Protein AF-A0A346PHK6-F1 (afdb_monomer_lite)

Organism: NCBI:txid2044521

Foldseek 3Di:
DDPPDPPPDDPVVVVLQVLLQVLCCVPPVDGSVVVVVVLVVVLVVLVVVLVVVVVVPDDNVVSVVVSCCVNVVVVVVSVVSSVVVVVVVVVCVVVVPD

Secondary structure (DSSP, 8-state):
----------HHHHHHHHHHHHHHHHHH---HHHHHHHHHHHHHHHHHHHHHHHHTT--HHHHHHHHHHHHHHHHHHHHHHHHHHHHHHHHHHHHTT-

Structure (mmCIF, N/CA/C/O backbone):
data_AF-A0A346PHK6-F1
#
_entry.id   AF-A0A346PHK6-F1
#
loop_
_atom_site.group_PDB
_atom_site.id
_atom_site.type_symbol
_atom_site.label_atom_id
_atom_site.label_alt_id
_atom_site.label_comp_id
_atom_site.label_asym_id
_atom_site.label_entity_id
_atom_site.label_seq_id
_atom_site.pdbx_PDB_ins_code
_atom_site.Cartn_x
_atom_site.Cartn_y
_atom_site.Cartn_z
_atom_site.occupancy
_atom_site.B_iso_or_equiv
_atom_site.auth_seq_id
_atom_site.auth_comp_id
_atom_site.auth_asym_id
_atom_site.auth_atom_id
_atom_site.pdbx_PDB_model_num
ATOM 1 N N . MET A 1 1 ? 10.479 32.419 14.074 1.00 49.19 1 MET A N 1
ATOM 2 C CA . MET A 1 1 ? 9.226 31.810 14.574 1.00 49.19 1 MET A CA 1
ATOM 3 C C . MET A 1 1 ? 8.624 30.998 13.441 1.00 49.19 1 MET A C 1
ATOM 5 O O . MET A 1 1 ? 8.259 31.584 12.435 1.00 49.19 1 MET A O 1
ATOM 9 N N . SER A 1 2 ? 8.655 29.667 13.536 1.00 60.22 2 SER A N 1
ATOM 10 C CA . SER A 1 2 ? 8.153 28.771 12.486 1.00 60.22 2 SER A CA 1
ATOM 11 C C . SER A 1 2 ? 6.646 28.592 12.678 1.00 60.22 2 SER A C 1
ATOM 13 O O . SER A 1 2 ? 6.216 28.058 13.699 1.00 60.22 2 SER A O 1
ATOM 15 N N . ASP A 1 3 ? 5.870 29.115 11.731 1.00 61.47 3 ASP A N 1
ATOM 16 C CA . ASP A 1 3 ? 4.416 28.986 11.643 1.00 61.47 3 ASP A CA 1
ATOM 17 C C . ASP A 1 3 ? 4.054 27.517 11.366 1.00 61.47 3 ASP A C 1
ATOM 19 O O . ASP A 1 3 ? 3.982 27.064 10.221 1.00 61.47 3 ASP A O 1
ATOM 23 N N . LYS A 1 4 ? 3.920 26.725 12.437 1.00 59.12 4 LYS A N 1
ATOM 24 C CA . LYS A 1 4 ? 3.410 25.355 12.364 1.00 59.12 4 LYS A CA 1
ATOM 25 C C . LYS A 1 4 ? 1.904 25.434 12.169 1.00 59.12 4 LYS A C 1
ATOM 27 O O . LYS A 1 4 ? 1.146 25.347 13.134 1.00 59.12 4 LYS A O 1
ATOM 32 N N . ARG A 1 5 ? 1.471 25.576 10.915 1.00 65.69 5 ARG A N 1
ATOM 33 C CA . ARG A 1 5 ? 0.072 25.317 10.566 1.00 65.69 5 ARG A CA 1
ATOM 34 C C . ARG A 1 5 ? -0.281 23.923 11.092 1.00 65.69 5 ARG A C 1
ATOM 36 O O . ARG A 1 5 ? 0.448 22.976 10.777 1.00 65.69 5 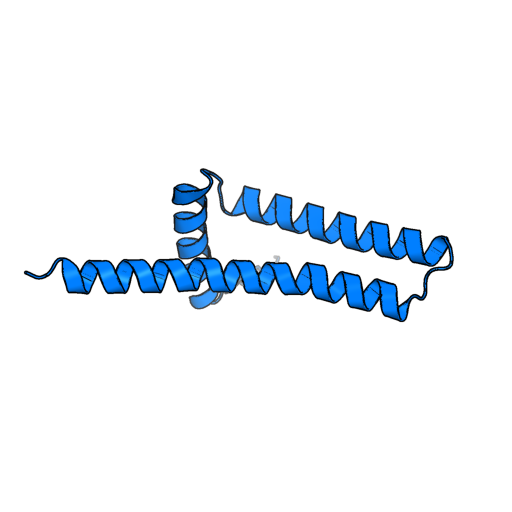ARG A O 1
ATOM 43 N N . PRO A 1 6 ? -1.331 23.780 11.916 1.00 66.44 6 PRO A N 1
ATOM 44 C CA . PRO A 1 6 ? -1.742 22.472 12.390 1.00 66.44 6 PRO A CA 1
ATOM 45 C C . PRO A 1 6 ? -2.034 21.604 11.169 1.00 66.44 6 PRO A C 1
ATOM 47 O O . PRO A 1 6 ? -2.715 22.038 10.239 1.00 66.44 6 PRO A O 1
ATOM 50 N N . LEU A 1 7 ? -1.465 20.400 11.144 1.00 70.75 7 LEU A N 1
ATOM 51 C CA . LEU A 1 7 ? -1.751 19.429 10.101 1.00 70.75 7 LEU A CA 1
ATOM 52 C C . LEU A 1 7 ? -3.2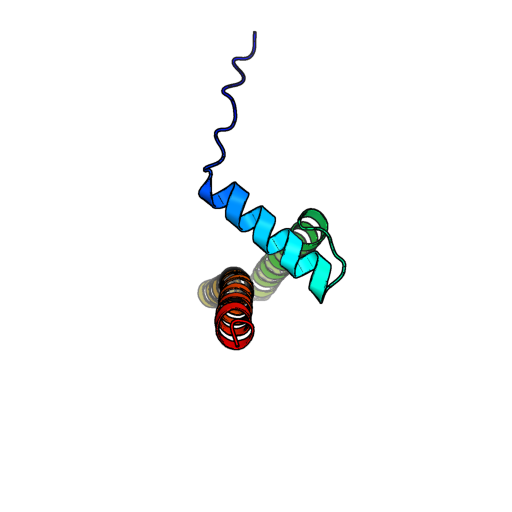25 19.035 10.258 1.00 70.75 7 LEU A C 1
ATOM 54 O O . LEU A 1 7 ? -3.575 18.262 11.148 1.00 70.75 7 LEU A O 1
ATOM 58 N N . ILE A 1 8 ? -4.101 19.631 9.450 1.00 78.56 8 ILE A N 1
ATOM 59 C CA . ILE A 1 8 ? -5.528 19.312 9.457 1.00 78.56 8 ILE A CA 1
ATOM 60 C C . ILE A 1 8 ? -5.677 17.961 8.764 1.00 78.56 8 ILE A C 1
ATOM 62 O O . ILE A 1 8 ? -5.744 17.875 7.539 1.00 78.56 8 ILE A O 1
ATOM 66 N N . ILE A 1 9 ? -5.683 16.893 9.556 1.00 79.06 9 ILE A N 1
ATOM 67 C CA . ILE A 1 9 ? -6.014 15.562 9.061 1.00 79.06 9 ILE A CA 1
ATOM 68 C C . ILE A 1 9 ? -7.536 15.521 8.876 1.00 79.06 9 ILE A C 1
ATOM 70 O O . ILE A 1 9 ? -8.267 15.816 9.826 1.00 79.06 9 ILE A O 1
ATOM 74 N N . PRO A 1 10 ? -8.048 15.171 7.683 1.00 84.56 10 PRO A N 1
ATOM 75 C CA . PRO A 1 10 ? -9.483 15.054 7.472 1.00 84.56 10 PRO A CA 1
ATOM 76 C C . PRO A 1 10 ? -10.090 14.050 8.456 1.00 84.56 10 PRO A C 1
ATOM 78 O O . PRO A 1 10 ? -9.554 12.957 8.632 1.00 84.56 10 PRO A O 1
ATOM 81 N N . HIS A 1 11 ? -11.246 14.374 9.040 1.00 81.69 11 HIS A N 1
ATOM 82 C CA . HIS A 1 11 ? -11.930 13.490 9.994 1.00 81.69 11 HIS A CA 1
ATOM 83 C C . HIS A 1 11 ? -12.141 12.075 9.429 1.00 81.69 11 HIS A C 1
ATOM 85 O O . HIS A 1 11 ? -11.991 11.086 10.140 1.00 81.69 11 HIS A O 1
ATOM 91 N N . ARG A 1 12 ? -12.412 11.966 8.122 1.00 76.62 12 ARG A N 1
ATOM 92 C CA . ARG A 1 12 ? -12.573 10.678 7.429 1.00 76.62 12 ARG A CA 1
ATOM 93 C C . ARG A 1 12 ? -11.325 9.794 7.498 1.00 76.62 12 ARG A C 1
ATOM 95 O O . ARG A 1 12 ? -11.453 8.584 7.612 1.00 76.62 12 ARG A O 1
ATOM 102 N N . VAL A 1 13 ? -10.130 10.387 7.453 1.00 80.19 13 VAL A N 1
ATOM 103 C CA . VAL A 1 13 ? -8.859 9.650 7.549 1.00 80.19 13 VAL A CA 1
ATOM 104 C C . VAL A 1 13 ? -8.643 9.154 8.974 1.00 80.19 13 VAL A C 1
ATOM 106 O O . VAL A 1 13 ? -8.241 8.013 9.173 1.00 80.19 13 VAL A O 1
ATOM 109 N N . VAL A 1 14 ? -8.957 9.986 9.969 1.00 84.50 14 VAL A N 1
ATOM 110 C CA . VAL A 1 14 ? -8.863 9.598 11.384 1.00 84.50 14 VAL A CA 1
ATOM 111 C C . VAL A 1 14 ? -9.811 8.442 11.691 1.00 84.50 14 VAL A C 1
ATOM 113 O O . VAL A 1 14 ? -9.420 7.474 12.339 1.00 84.50 14 VAL A O 1
ATOM 116 N N . GLU A 1 15 ? -11.044 8.519 11.197 1.00 82.62 15 GLU A N 1
ATOM 117 C CA . GLU A 1 15 ? -12.046 7.481 11.416 1.00 82.62 15 GLU A CA 1
ATOM 118 C C . GLU A 1 15 ? -11.687 6.172 10.708 1.00 82.62 15 GLU A C 1
ATOM 120 O O . GLU A 1 15 ? -11.746 5.111 11.327 1.00 82.62 15 GLU A O 1
ATOM 125 N N . HIS A 1 16 ? -11.219 6.245 9.460 1.00 81.56 16 HIS A N 1
ATOM 126 C CA . HIS A 1 16 ? -10.723 5.078 8.735 1.00 81.56 16 HIS A CA 1
ATOM 127 C C . HIS A 1 16 ? -9.543 4.412 9.459 1.00 81.56 16 HIS A C 1
ATOM 129 O O . HIS A 1 16 ? -9.571 3.206 9.694 1.00 81.56 16 HIS A O 1
ATOM 135 N N . ASN A 1 17 ? -8.550 5.195 9.893 1.00 85.19 17 ASN A N 1
ATOM 136 C CA . ASN A 1 17 ? -7.394 4.681 10.629 1.00 85.19 17 ASN A CA 1
ATOM 137 C C . ASN A 1 17 ? -7.801 3.981 11.929 1.00 85.19 17 ASN A C 1
ATOM 139 O O . ASN A 1 17 ? -7.251 2.935 12.256 1.00 85.19 17 ASN A O 1
ATOM 143 N N . ARG A 1 18 ? -8.786 4.527 12.650 1.00 85.88 18 ARG A N 1
ATOM 144 C CA . ARG A 1 18 ? -9.284 3.933 13.896 1.00 85.88 18 ARG A CA 1
ATOM 145 C C . ARG A 1 18 ? -9.979 2.591 13.660 1.00 85.88 18 ARG A C 1
ATOM 147 O O . ARG A 1 18 ? -9.781 1.654 14.430 1.00 85.88 18 ARG A O 1
ATOM 154 N N . ARG A 1 19 ? -10.775 2.487 12.591 1.00 82.12 19 ARG A N 1
ATOM 155 C CA . ARG A 1 19 ? -11.433 1.228 12.198 1.00 82.12 19 ARG A CA 1
ATOM 156 C C . ARG A 1 19 ? -10.416 0.180 11.774 1.00 82.12 19 ARG A C 1
ATOM 158 O O . ARG A 1 19 ? -10.475 -0.966 12.221 1.00 82.12 19 ARG A O 1
ATOM 165 N N . LEU A 1 20 ? -9.444 0.593 10.967 1.00 82.75 20 LEU A N 1
ATOM 166 C CA . LEU A 1 20 ? -8.369 -0.281 10.533 1.00 82.75 20 LEU A CA 1
ATOM 167 C C . LEU A 1 20 ? -7.532 -0.765 11.722 1.00 82.75 20 LEU A C 1
ATOM 169 O O . LEU A 1 20 ? -7.228 -1.948 11.808 1.00 82.75 20 LEU A O 1
ATOM 173 N N . GLU A 1 21 ? -7.227 0.106 12.684 1.00 87.38 21 GLU A N 1
ATOM 174 C CA . GLU A 1 21 ? -6.532 -0.272 13.917 1.00 87.38 21 GLU A CA 1
ATOM 175 C C . GLU A 1 21 ? -7.314 -1.314 14.730 1.00 87.38 21 GLU A C 1
ATOM 177 O O . GLU A 1 21 ? -6.731 -2.309 15.158 1.00 87.38 21 GLU A O 1
ATOM 182 N N . SER A 1 22 ? -8.633 -1.146 14.881 1.00 83.81 22 SER A N 1
ATOM 183 C CA . SER A 1 22 ? -9.499 -2.144 15.530 1.00 83.81 22 SER A CA 1
ATOM 184 C C . SER A 1 22 ? -9.450 -3.501 14.813 1.00 83.81 22 SER A C 1
ATOM 186 O O . SER A 1 22 ? -9.234 -4.539 15.445 1.00 83.81 22 SER A O 1
ATOM 188 N N . THR A 1 23 ? -9.568 -3.484 13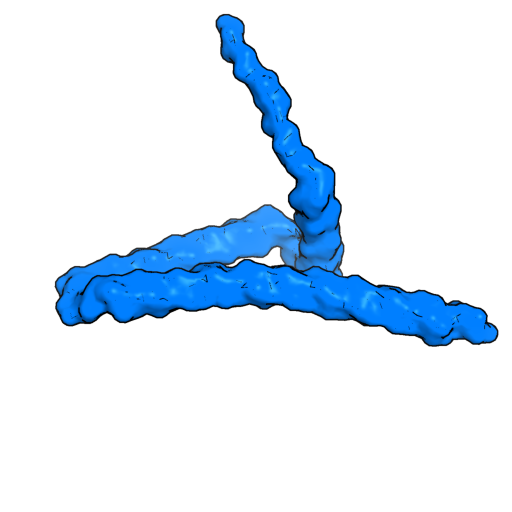.482 1.00 83.19 23 THR A N 1
ATOM 189 C CA . THR A 1 23 ? -9.551 -4.681 12.623 1.00 83.19 23 THR A CA 1
ATOM 190 C C . THR A 1 23 ? -8.214 -5.420 12.717 1.00 83.19 23 THR A C 1
ATOM 192 O O . THR A 1 23 ? -8.168 -6.632 12.942 1.00 83.19 23 THR A O 1
ATOM 195 N N . LEU A 1 24 ? -7.106 -4.684 12.581 1.00 84.12 24 LEU A N 1
ATOM 196 C CA . LEU A 1 24 ? -5.744 -5.214 12.640 1.00 84.12 24 LEU A CA 1
ATOM 197 C C . LEU A 1 24 ? -5.426 -5.795 14.017 1.00 84.12 24 LEU A C 1
ATOM 199 O O . LEU A 1 24 ? -4.845 -6.877 14.107 1.00 84.12 24 LEU A O 1
ATOM 203 N N . ASN A 1 25 ? -5.851 -5.120 15.084 1.00 86.56 25 ASN A N 1
ATOM 204 C CA . ASN A 1 25 ? -5.631 -5.601 16.440 1.00 86.56 25 ASN A CA 1
ATOM 205 C C . ASN A 1 25 ? -6.445 -6.877 16.722 1.00 86.56 25 ASN A C 1
ATOM 207 O O . ASN A 1 25 ? -5.909 -7.841 17.268 1.00 86.56 25 ASN A O 1
ATOM 211 N N . ARG A 1 26 ? -7.708 -6.936 16.271 1.00 81.75 26 ARG A N 1
ATOM 212 C CA . ARG A 1 26 ? -8.564 -8.128 16.414 1.00 81.75 26 ARG A CA 1
ATOM 213 C C . ARG A 1 26 ? -8.051 -9.336 15.635 1.00 81.75 26 ARG A C 1
ATOM 215 O O . ARG A 1 26 ? -8.053 -10.439 16.173 1.00 81.75 26 ARG A O 1
ATOM 222 N N . ARG A 1 27 ? -7.670 -9.152 14.368 1.00 81.75 27 ARG A N 1
ATOM 223 C CA . ARG A 1 27 ? -7.361 -10.274 13.461 1.00 81.75 27 ARG A CA 1
ATOM 224 C C . ARG A 1 27 ? -5.896 -10.691 13.481 1.00 81.75 27 ARG A C 1
ATOM 226 O O . ARG A 1 27 ? -5.602 -11.866 13.297 1.00 81.75 27 ARG A O 1
ATOM 233 N N . LEU A 1 28 ? -4.988 -9.734 13.646 1.00 81.19 28 LEU A N 1
ATOM 234 C CA . LEU A 1 28 ? -3.550 -9.935 13.451 1.00 81.19 28 LEU A CA 1
ATOM 235 C C . LEU A 1 28 ? -2.717 -9.514 14.672 1.00 81.19 28 LEU A C 1
ATOM 237 O O . LEU A 1 28 ? -1.498 -9.670 14.647 1.00 81.19 28 LEU A O 1
ATOM 241 N N . SER A 1 29 ? -3.348 -8.976 15.725 1.00 88.00 29 SER A N 1
ATOM 242 C CA . SER A 1 29 ? -2.686 -8.490 16.948 1.00 88.00 29 SER A CA 1
ATOM 243 C C . SER A 1 29 ? -1.533 -7.515 16.680 1.00 88.00 29 SER A C 1
ATOM 245 O O . SER A 1 29 ? -0.549 -7.471 17.417 1.00 88.00 29 SER A O 1
ATOM 247 N N . VAL A 1 30 ? -1.650 -6.722 15.612 1.00 87.75 30 VAL A N 1
ATOM 248 C CA . VAL A 1 30 ? -0.661 -5.711 15.216 1.00 87.75 30 VAL A CA 1
ATOM 249 C C . VAL A 1 30 ? -1.264 -4.318 15.237 1.00 87.75 30 VAL A C 1
ATOM 251 O O . VAL A 1 30 ? -2.446 -4.117 14.966 1.00 87.75 30 VAL A O 1
ATOM 254 N N . THR A 1 31 ? -0.412 -3.339 15.542 1.00 89.75 31 THR A N 1
ATOM 255 C CA . THR A 1 31 ? -0.786 -1.923 15.508 1.00 89.75 31 THR A CA 1
ATOM 256 C C . THR A 1 31 ? -0.857 -1.407 14.072 1.00 89.75 31 THR A C 1
ATOM 258 O O . THR A 1 31 ? -0.179 -1.920 13.174 1.00 89.75 31 THR A O 1
ATOM 261 N N . LEU A 1 32 ? -1.608 -0.322 13.869 1.00 86.88 32 LEU A N 1
ATOM 262 C CA . LEU A 1 32 ? -1.666 0.381 12.586 1.00 86.88 32 LEU A CA 1
ATOM 263 C C . LEU A 1 32 ? -0.272 0.810 12.100 1.00 86.88 32 LEU A C 1
ATOM 265 O O . LEU A 1 32 ? 0.038 0.687 10.917 1.00 86.88 32 LEU A O 1
ATOM 269 N N . ALA A 1 33 ? 0.588 1.271 13.013 1.00 88.00 33 ALA A N 1
ATOM 270 C CA . ALA A 1 33 ? 1.948 1.687 12.684 1.00 88.00 33 ALA A CA 1
ATOM 271 C C . ALA A 1 33 ? 2.793 0.511 12.168 1.00 88.00 33 ALA A C 1
ATOM 273 O O . ALA A 1 33 ? 3.497 0.650 11.166 1.00 88.00 33 ALA A O 1
ATOM 274 N N . THR A 1 34 ? 2.692 -0.660 12.806 1.00 88.69 34 THR A N 1
ATOM 275 C CA . THR A 1 34 ? 3.389 -1.881 12.375 1.00 88.69 34 THR A CA 1
ATOM 276 C C . THR A 1 34 ? 2.917 -2.318 10.994 1.00 88.69 34 THR A C 1
ATOM 278 O O . THR A 1 34 ? 3.740 -2.564 10.116 1.00 88.69 34 THR A O 1
ATOM 281 N N . TYR A 1 35 ? 1.602 -2.351 10.779 1.00 87.44 35 TYR A N 1
ATOM 282 C CA . TYR A 1 35 ? 1.021 -2.704 9.487 1.00 87.44 35 TYR A CA 1
ATOM 283 C C . TYR A 1 35 ? 1.490 -1.761 8.371 1.00 87.44 35 TYR A C 1
ATOM 285 O O . TYR A 1 35 ? 2.014 -2.224 7.360 1.00 87.44 35 TYR A O 1
ATOM 293 N N . LYS A 1 36 ? 1.409 -0.440 8.589 1.00 88.00 36 LYS A N 1
ATOM 294 C CA . LYS A 1 36 ? 1.873 0.569 7.621 1.00 88.00 36 LYS A CA 1
ATOM 295 C C . LYS A 1 36 ? 3.377 0.482 7.354 1.00 88.00 36 LYS A C 1
ATOM 297 O O . LYS A 1 36 ? 3.818 0.767 6.246 1.00 88.00 36 LYS A O 1
ATOM 302 N N . SER A 1 37 ? 4.162 0.064 8.346 1.00 90.38 37 SER A N 1
ATOM 303 C CA . SER A 1 37 ? 5.603 -0.150 8.179 1.00 90.38 37 SER A CA 1
ATOM 304 C C . SER A 1 37 ? 5.892 -1.350 7.278 1.00 90.38 37 SER A C 1
ATOM 306 O O . SER A 1 37 ? 6.717 -1.247 6.374 1.00 90.38 37 SER A O 1
ATOM 308 N N . ILE A 1 38 ? 5.187 -2.467 7.485 1.00 89.06 38 ILE A N 1
ATOM 309 C CA . ILE A 1 38 ? 5.306 -3.662 6.636 1.00 89.06 38 ILE A CA 1
ATOM 310 C C . ILE A 1 38 ? 4.865 -3.343 5.204 1.00 89.06 38 ILE A C 1
ATOM 312 O O . ILE A 1 38 ? 5.572 -3.696 4.263 1.00 89.06 38 ILE A O 1
ATOM 316 N N . GLU A 1 39 ? 3.743 -2.635 5.044 1.00 88.56 39 GLU A N 1
ATOM 317 C CA . GLU A 1 39 ? 3.250 -2.160 3.747 1.00 88.56 39 GLU A CA 1
ATOM 318 C C . GLU A 1 39 ? 4.317 -1.323 3.027 1.00 88.56 39 GLU A C 1
ATOM 320 O O . GLU A 1 39 ? 4.722 -1.670 1.921 1.00 88.56 39 GLU A O 1
ATOM 325 N N . ALA A 1 40 ? 4.863 -0.293 3.680 1.00 90.81 40 ALA A N 1
ATOM 326 C CA . ALA A 1 40 ? 5.887 0.565 3.083 1.00 90.81 40 ALA A CA 1
ATOM 327 C C . ALA A 1 40 ? 7.168 -0.204 2.708 1.00 90.81 40 ALA A C 1
ATOM 329 O O . ALA A 1 40 ? 7.775 0.062 1.669 1.00 90.81 40 ALA A O 1
ATOM 330 N N . MET A 1 41 ? 7.588 -1.175 3.528 1.00 92.88 41 MET A N 1
ATOM 331 C CA . MET A 1 41 ? 8.737 -2.029 3.210 1.00 92.88 41 MET A CA 1
ATOM 332 C C . MET A 1 41 ? 8.470 -2.923 1.995 1.00 92.88 41 MET A C 1
ATOM 334 O O . MET A 1 41 ? 9.356 -3.082 1.152 1.00 92.88 41 MET A O 1
ATOM 338 N N . ALA A 1 42 ? 7.267 -3.488 1.887 1.00 90.56 42 ALA A N 1
ATOM 339 C CA . ALA A 1 42 ? 6.872 -4.307 0.747 1.00 90.56 42 ALA A CA 1
ATOM 340 C C . ALA A 1 42 ? 6.808 -3.473 -0.541 1.00 90.56 42 ALA A C 1
ATOM 342 O O . ALA A 1 42 ? 7.386 -3.873 -1.551 1.00 90.56 42 ALA A O 1
ATOM 343 N N . GLU A 1 43 ? 6.189 -2.289 -0.498 1.00 92.00 43 GLU A N 1
ATOM 344 C CA . GLU A 1 43 ? 6.146 -1.358 -1.632 1.00 92.00 43 GLU A CA 1
ATOM 345 C C . GLU A 1 43 ? 7.563 -0.981 -2.092 1.00 92.00 43 GLU A C 1
ATOM 347 O O . GLU A 1 43 ? 7.870 -1.048 -3.285 1.00 92.00 43 GLU A O 1
ATOM 352 N N . LEU A 1 44 ? 8.463 -0.669 -1.152 1.00 93.69 44 LEU A N 1
ATOM 353 C CA . LEU A 1 44 ? 9.858 -0.357 -1.462 1.00 93.69 44 LEU A CA 1
ATOM 354 C C . LEU A 1 44 ? 10.584 -1.541 -2.117 1.00 93.69 44 LEU A C 1
ATOM 356 O O . LEU A 1 44 ? 11.316 -1.348 -3.089 1.00 93.69 44 LEU A O 1
ATOM 360 N N . ALA A 1 45 ? 10.375 -2.762 -1.618 1.00 94.06 45 ALA A N 1
ATOM 361 C CA . ALA A 1 45 ? 10.973 -3.967 -2.187 1.00 94.06 45 ALA A CA 1
ATOM 362 C C . ALA A 1 45 ? 10.483 -4.228 -3.620 1.00 94.06 45 ALA A C 1
ATOM 364 O O . ALA A 1 45 ? 11.286 -4.558 -4.494 1.00 94.06 45 ALA A O 1
ATOM 365 N N . VAL A 1 46 ? 9.189 -4.030 -3.885 1.00 93.19 46 VAL A N 1
ATOM 366 C CA . VAL A 1 46 ? 8.602 -4.181 -5.226 1.00 93.19 46 VAL A CA 1
ATOM 367 C C . VAL A 1 46 ? 9.176 -3.144 -6.190 1.00 93.19 46 VAL A C 1
ATOM 369 O O . VAL A 1 46 ? 9.535 -3.487 -7.317 1.00 93.19 46 VAL A O 1
ATOM 372 N N . VAL A 1 47 ? 9.312 -1.889 -5.755 1.00 93.56 47 VAL A N 1
ATOM 373 C CA . VAL A 1 47 ? 9.945 -0.835 -6.562 1.00 93.56 47 VAL A CA 1
ATOM 374 C C . VAL A 1 47 ? 11.409 -1.181 -6.845 1.00 93.56 47 VAL A C 1
ATOM 376 O O . VAL A 1 47 ? 11.842 -1.114 -7.995 1.00 93.56 47 VAL A O 1
ATOM 379 N N . ALA A 1 48 ? 12.169 -1.607 -5.833 1.00 94.50 48 ALA A N 1
ATOM 380 C CA . ALA A 1 48 ? 13.564 -2.012 -6.005 1.00 94.50 48 ALA A CA 1
ATOM 381 C C . ALA A 1 48 ? 13.707 -3.183 -6.992 1.00 94.50 48 ALA A C 1
ATOM 383 O O . ALA A 1 48 ? 14.584 -3.160 -7.858 1.00 94.50 48 ALA A O 1
ATOM 384 N N . LEU A 1 49 ? 12.813 -4.171 -6.912 1.00 94.19 49 LEU A N 1
ATOM 385 C CA . LEU A 1 49 ? 12.782 -5.305 -7.832 1.00 94.19 49 LEU A CA 1
ATOM 386 C C . LEU A 1 49 ? 12.462 -4.876 -9.270 1.00 94.19 49 LEU A C 1
ATOM 388 O O . LEU A 1 49 ? 13.043 -5.419 -10.212 1.00 94.19 49 LEU A O 1
ATOM 392 N N . ALA A 1 50 ? 11.583 -3.889 -9.457 1.00 93.81 50 ALA A N 1
ATOM 393 C CA . ALA A 1 50 ? 11.291 -3.338 -10.777 1.00 93.81 50 ALA A CA 1
ATOM 394 C C . ALA A 1 50 ? 12.525 -2.666 -11.388 1.00 93.81 50 ALA A C 1
ATOM 396 O O . ALA A 1 50 ? 12.889 -2.980 -12.520 1.00 93.81 50 ALA A O 1
ATOM 397 N N . PHE A 1 51 ? 13.231 -1.826 -10.623 1.00 96.00 51 PHE A N 1
ATOM 398 C CA . PHE A 1 51 ? 14.491 -1.225 -11.074 1.00 96.00 51 PHE A CA 1
ATOM 399 C C . PHE A 1 51 ? 15.556 -2.275 -11.392 1.00 96.00 51 PHE A C 1
ATOM 401 O O . PHE A 1 51 ? 16.225 -2.175 -12.419 1.00 96.00 51 PHE A O 1
ATOM 408 N N . TYR A 1 52 ? 15.690 -3.297 -10.546 1.00 95.81 52 TYR A N 1
ATOM 409 C CA . TYR A 1 52 ? 16.604 -4.409 -10.788 1.00 95.81 52 TYR A CA 1
ATOM 410 C C . TYR A 1 52 ? 16.267 -5.149 -12.090 1.00 95.81 52 TYR A C 1
ATOM 412 O O . TYR A 1 52 ? 17.144 -5.410 -12.909 1.00 95.81 52 TYR A O 1
ATOM 420 N N . SER A 1 53 ? 14.986 -5.423 -12.327 1.00 94.50 53 SER A N 1
ATOM 421 C CA . SER A 1 53 ? 14.526 -6.099 -13.543 1.00 94.50 53 SER A CA 1
ATOM 422 C C . SER A 1 53 ? 14.800 -5.257 -14.791 1.00 94.50 53 SER A C 1
ATOM 424 O O . SER A 1 53 ? 15.308 -5.780 -15.781 1.00 94.50 53 SER A O 1
ATOM 426 N N . ILE A 1 54 ? 14.532 -3.948 -14.729 1.00 97.06 54 ILE A N 1
ATOM 427 C CA . ILE A 1 54 ? 14.838 -2.999 -15.811 1.00 97.06 54 ILE A CA 1
ATOM 428 C C . ILE A 1 54 ? 16.340 -2.978 -16.098 1.00 97.06 54 ILE A C 1
ATOM 430 O O . ILE A 1 54 ? 16.750 -3.038 -17.256 1.00 97.06 54 ILE A O 1
ATOM 434 N N . TYR A 1 55 ? 17.169 -2.947 -15.052 1.00 96.12 55 TYR A N 1
ATOM 435 C CA . TYR A 1 55 ? 18.623 -3.003 -15.191 1.00 96.12 55 TYR A CA 1
ATOM 436 C C . TYR A 1 55 ? 19.093 -4.288 -15.897 1.00 96.12 55 TYR A C 1
ATOM 438 O O . TYR A 1 55 ? 20.035 -4.250 -16.685 1.00 96.12 55 TYR A O 1
ATOM 446 N N . HIS A 1 56 ? 18.393 -5.405 -15.684 1.00 96.75 56 HIS A N 1
ATOM 447 C CA . HIS A 1 56 ? 18.634 -6.683 -16.359 1.00 96.75 56 HIS A CA 1
ATOM 448 C C . HIS A 1 56 ? 17.918 -6.842 -17.714 1.00 96.75 56 HIS A C 1
ATOM 450 O O . HIS A 1 56 ? 17.925 -7.932 -18.285 1.00 96.75 56 HIS A O 1
ATOM 456 N N . GLY A 1 57 ? 17.348 -5.765 -18.264 1.00 96.00 57 GLY A N 1
ATOM 457 C CA . GLY A 1 57 ? 16.782 -5.739 -19.615 1.00 96.00 57 GLY A CA 1
ATOM 458 C C . GLY A 1 57 ? 15.287 -6.047 -19.704 1.00 96.00 57 GLY A C 1
ATOM 459 O O . GLY A 1 57 ? 14.789 -6.277 -20.805 1.00 96.00 57 GLY A O 1
ATOM 460 N N . ALA A 1 58 ? 14.557 -6.055 -18.585 1.00 94.38 58 ALA A N 1
ATOM 461 C CA . ALA A 1 58 ? 13.099 -6.113 -18.623 1.00 94.38 58 ALA A CA 1
ATOM 462 C C . ALA A 1 58 ? 12.506 -4.828 -19.224 1.00 94.38 58 ALA A C 1
ATOM 464 O O . ALA A 1 58 ? 13.062 -3.738 -19.075 1.00 94.38 58 ALA A O 1
ATOM 465 N N . ASP A 1 59 ? 11.341 -4.957 -19.859 1.00 95.81 59 ASP A N 1
ATOM 466 C CA . ASP A 1 59 ? 10.603 -3.815 -20.392 1.00 95.81 59 ASP A CA 1
ATOM 467 C C . ASP A 1 59 ? 10.186 -2.850 -19.256 1.00 95.81 59 ASP A C 1
ATOM 469 O O . ASP A 1 59 ? 9.484 -3.270 -18.326 1.00 95.81 59 ASP A O 1
ATOM 473 N N . PRO A 1 60 ? 10.590 -1.563 -19.300 1.00 94.25 60 PRO A N 1
ATOM 474 C CA . PRO A 1 60 ? 10.290 -0.611 -18.233 1.00 94.25 60 PRO A CA 1
ATOM 475 C C . PRO A 1 60 ? 8.801 -0.356 -18.038 1.00 94.25 60 PRO A C 1
ATOM 477 O O . PRO A 1 60 ? 8.351 -0.199 -16.902 1.00 94.25 60 PRO A O 1
ATOM 480 N N . LEU A 1 61 ? 8.029 -0.321 -19.126 1.00 95.81 61 LEU A N 1
ATOM 481 C CA . LEU A 1 61 ? 6.596 -0.062 -19.051 1.00 95.81 61 LEU A CA 1
ATOM 482 C C . LEU A 1 61 ? 5.889 -1.208 -18.323 1.00 95.81 61 LEU A C 1
ATOM 484 O O . LEU A 1 61 ? 5.098 -0.959 -17.413 1.00 95.81 61 LEU A O 1
ATOM 488 N N . LEU A 1 62 ? 6.220 -2.452 -18.667 1.00 92.81 62 LEU A N 1
ATOM 489 C CA . LEU A 1 62 ? 5.688 -3.642 -18.015 1.00 92.81 62 LEU A CA 1
ATOM 490 C C . LEU A 1 62 ? 6.111 -3.723 -16.542 1.00 92.81 62 LEU A C 1
ATOM 492 O O . LEU A 1 62 ? 5.275 -4.013 -15.686 1.00 92.81 62 LEU A O 1
ATOM 496 N N . ALA A 1 63 ? 7.380 -3.436 -16.236 1.00 92.94 63 ALA A N 1
ATOM 497 C CA . ALA A 1 63 ? 7.886 -3.446 -14.865 1.00 92.94 63 ALA A CA 1
ATOM 498 C C . ALA A 1 63 ? 7.141 -2.430 -13.983 1.00 92.94 63 ALA A C 1
ATOM 500 O O . ALA A 1 63 ? 6.633 -2.795 -12.922 1.00 92.94 63 ALA A O 1
ATOM 501 N N . PHE A 1 64 ? 6.988 -1.184 -14.446 1.00 92.38 64 PHE A N 1
ATOM 502 C CA . PHE A 1 64 ? 6.238 -0.169 -13.703 1.00 92.38 64 PHE A CA 1
ATOM 503 C C . PHE A 1 64 ? 4.738 -0.467 -13.631 1.00 92.38 64 PHE A C 1
ATOM 505 O O . PHE A 1 64 ? 4.126 -0.216 -12.591 1.00 92.38 64 PHE A O 1
ATOM 512 N N . ALA A 1 65 ? 4.141 -1.031 -14.685 1.00 92.62 65 ALA A N 1
ATOM 513 C CA . ALA A 1 65 ? 2.737 -1.437 -14.666 1.00 92.62 65 ALA A CA 1
ATOM 514 C C . ALA A 1 65 ? 2.480 -2.512 -13.598 1.00 92.62 65 ALA A C 1
ATOM 516 O O . ALA A 1 65 ? 1.536 -2.390 -12.818 1.00 92.62 65 ALA A O 1
ATOM 517 N N . LEU A 1 66 ? 3.347 -3.524 -13.504 1.00 90.44 66 LEU A N 1
ATOM 518 C CA . LEU A 1 66 ? 3.250 -4.561 -12.475 1.00 90.44 66 LEU A CA 1
ATOM 519 C C . LEU A 1 66 ? 3.463 -3.994 -11.070 1.00 90.44 66 LEU A C 1
ATOM 521 O O . LEU A 1 66 ? 2.690 -4.314 -10.168 1.00 90.44 66 LEU A O 1
ATOM 525 N N . THR A 1 67 ? 4.443 -3.107 -10.881 1.00 91.62 67 THR A N 1
ATOM 526 C CA . THR A 1 67 ? 4.623 -2.401 -9.605 1.00 91.62 67 THR A CA 1
ATOM 527 C C . THR A 1 67 ? 3.363 -1.642 -9.204 1.00 91.62 67 THR A C 1
ATOM 529 O O . THR A 1 67 ? 2.906 -1.785 -8.073 1.00 91.62 67 THR A O 1
ATOM 532 N N . ALA A 1 68 ? 2.763 -0.883 -10.124 1.00 90.00 68 ALA A N 1
ATOM 533 C CA . ALA A 1 68 ? 1.542 -0.132 -9.852 1.00 90.00 68 ALA A CA 1
ATOM 534 C C . ALA A 1 68 ? 0.366 -1.047 -9.477 1.00 90.00 68 ALA A C 1
ATOM 536 O O . ALA A 1 68 ? -0.397 -0.715 -8.571 1.00 90.00 68 ALA A O 1
ATOM 537 N N . VAL A 1 69 ? 0.239 -2.212 -10.122 1.00 89.75 69 VAL A N 1
ATOM 538 C CA . VAL A 1 69 ? -0.788 -3.211 -9.787 1.00 89.75 69 VAL A CA 1
ATOM 539 C C . VAL A 1 69 ? -0.573 -3.786 -8.389 1.00 89.75 69 VAL A C 1
ATOM 541 O O . VAL A 1 69 ? -1.529 -3.875 -7.623 1.00 89.75 69 VAL A O 1
ATOM 544 N N . VAL A 1 70 ? 0.660 -4.147 -8.030 1.00 87.50 70 VAL A N 1
ATOM 545 C CA . VAL A 1 70 ? 0.965 -4.719 -6.708 1.00 87.50 70 VAL A CA 1
ATOM 546 C C . VAL A 1 70 ? 0.719 -3.694 -5.599 1.00 87.50 70 VAL A C 1
ATOM 548 O O . VAL A 1 70 ? 0.024 -3.992 -4.628 1.00 87.50 70 VAL A O 1
ATOM 551 N N . VAL A 1 71 ? 1.228 -2.473 -5.774 1.00 88.94 71 VAL A N 1
ATOM 552 C CA . VAL A 1 71 ? 1.058 -1.374 -4.810 1.00 88.94 71 VAL A CA 1
ATOM 553 C C . VAL A 1 71 ? -0.418 -0.969 -4.701 1.00 88.94 71 VAL A C 1
ATOM 555 O O . VAL A 1 71 ? -0.969 -0.866 -3.607 1.00 88.94 71 VAL A O 1
ATOM 558 N N . GLY A 1 72 ? -1.101 -0.791 -5.834 1.00 86.56 72 GLY A N 1
ATO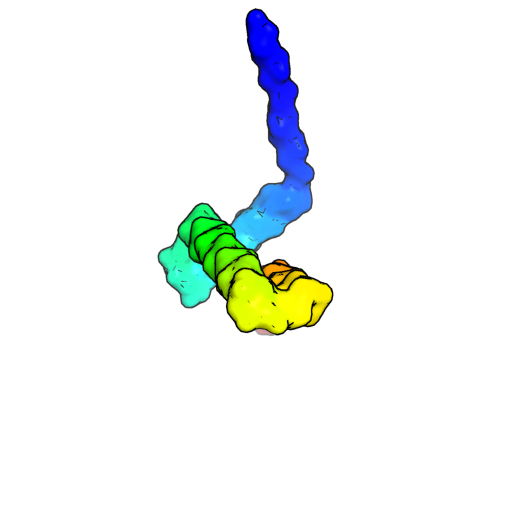M 559 C CA . GLY A 1 72 ? -2.514 -0.411 -5.864 1.00 86.56 72 GLY A CA 1
ATOM 560 C C . GLY A 1 72 ? -3.442 -1.495 -5.311 1.00 86.56 72 GLY A C 1
ATOM 561 O O . GLY A 1 72 ? -4.399 -1.182 -4.602 1.00 86.56 72 GLY A O 1
ATOM 562 N N . GLY A 1 73 ? -3.144 -2.768 -5.581 1.00 84.19 73 GLY A N 1
ATOM 563 C CA . GLY A 1 73 ? -3.918 -3.908 -5.090 1.00 84.19 73 GLY A CA 1
ATOM 564 C C . GLY A 1 73 ? -3.961 -3.977 -3.565 1.00 84.19 73 GLY A C 1
ATOM 565 O O . GLY A 1 73 ? -5.014 -4.255 -2.994 1.00 84.19 73 GLY A O 1
ATOM 566 N N . TRP A 1 74 ? -2.860 -3.629 -2.895 1.00 81.06 74 TRP A N 1
ATOM 567 C CA . TRP A 1 74 ? -2.800 -3.608 -1.433 1.00 81.06 74 TRP A CA 1
ATOM 568 C C . TRP A 1 74 ? -3.801 -2.618 -0.814 1.00 81.06 74 TRP A C 1
ATOM 570 O O . TRP A 1 74 ? -4.501 -2.951 0.144 1.00 81.06 74 TRP A O 1
ATOM 580 N N . LYS A 1 75 ? -3.971 -1.437 -1.425 1.00 82.06 75 LYS A N 1
ATOM 581 C CA . LYS A 1 75 ? -4.974 -0.444 -0.992 1.00 82.06 75 LYS A CA 1
ATOM 582 C C . LYS A 1 75 ? -6.404 -0.944 -1.149 1.00 82.06 75 LYS A C 1
ATOM 584 O O . LYS A 1 75 ? -7.256 -0.646 -0.314 1.00 82.06 75 LYS A O 1
ATOM 589 N N . VAL A 1 76 ? -6.673 -1.703 -2.210 1.00 82.81 76 VAL A N 1
ATOM 590 C CA . VAL A 1 76 ? -7.994 -2.304 -2.437 1.00 82.81 76 VAL A CA 1
ATOM 591 C C . VAL A 1 76 ? -8.290 -3.353 -1.369 1.00 82.81 76 VAL A C 1
ATOM 593 O O . VAL A 1 76 ? -9.397 -3.378 -0.838 1.00 82.81 76 VAL A O 1
ATOM 596 N N . VAL A 1 77 ? -7.306 -4.180 -1.006 1.00 80.56 77 VAL A N 1
ATOM 597 C CA . VAL A 1 77 ? -7.457 -5.171 0.071 1.00 80.56 77 VAL A CA 1
ATOM 598 C C . VAL A 1 77 ? -7.743 -4.493 1.412 1.00 80.56 77 VAL A C 1
ATOM 600 O O . VAL A 1 77 ? -8.649 -4.923 2.120 1.00 80.56 77 VAL A O 1
ATOM 603 N N . GLU A 1 78 ? -7.039 -3.408 1.742 1.00 80.25 78 GLU A N 1
ATOM 604 C CA . GLU A 1 78 ? -7.284 -2.624 2.962 1.00 80.25 78 GLU A CA 1
ATOM 605 C C . GLU A 1 78 ? -8.707 -2.047 2.993 1.00 80.25 78 GLU A C 1
ATOM 607 O O . GLU A 1 78 ? -9.413 -2.169 3.995 1.00 80.25 78 GLU A O 1
ATOM 612 N N . PHE A 1 79 ? -9.164 -1.492 1.867 1.00 79.81 79 PHE A N 1
ATOM 613 C CA . PHE A 1 79 ? -10.528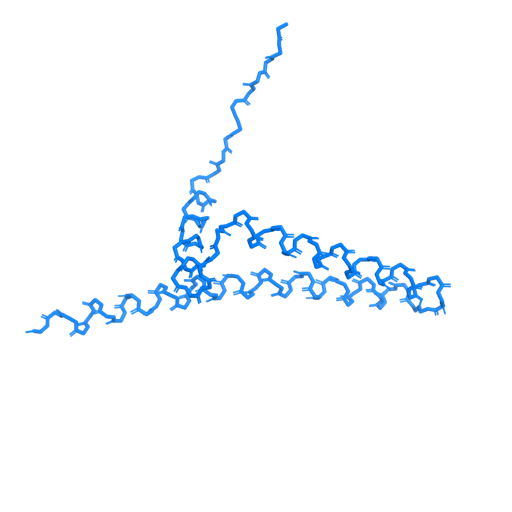 -0.987 1.733 1.00 79.81 79 PHE A CA 1
ATOM 614 C C . PHE A 1 79 ? -11.576 -2.094 1.922 1.00 79.81 79 PHE A C 1
ATOM 616 O O . PHE A 1 79 ? -12.537 -1.915 2.670 1.00 79.81 79 PHE A O 1
ATOM 623 N N . LEU A 1 80 ? -11.378 -3.252 1.286 1.00 81.50 80 LEU A N 1
ATOM 624 C CA . LEU A 1 80 ? -12.290 -4.391 1.393 1.00 81.50 80 LEU A CA 1
ATOM 625 C C . LEU A 1 80 ? -12.304 -5.003 2.796 1.00 81.50 80 LEU A C 1
ATOM 627 O O . LEU A 1 80 ? -13.366 -5.412 3.254 1.00 81.50 80 LEU A O 1
ATOM 631 N N . ALA A 1 81 ? -11.163 -5.054 3.486 1.00 76.62 81 ALA A N 1
ATOM 632 C CA . ALA A 1 81 ? -11.080 -5.582 4.845 1.00 76.62 81 ALA A CA 1
ATOM 633 C C . ALA A 1 81 ? -11.911 -4.746 5.827 1.00 76.62 81 ALA A C 1
ATOM 635 O O . ALA A 1 81 ? -12.674 -5.308 6.610 1.00 76.62 81 ALA A O 1
ATOM 636 N N . VAL A 1 82 ? -11.818 -3.415 5.735 1.00 78.31 82 VAL A N 1
ATOM 63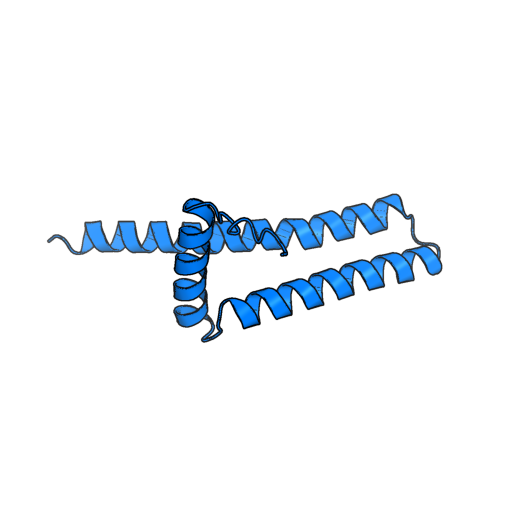7 C CA . VAL A 1 82 ? -12.637 -2.504 6.551 1.00 78.31 82 VAL A CA 1
ATOM 638 C C . VAL A 1 82 ? -14.118 -2.617 6.177 1.00 78.31 82 VAL A C 1
ATOM 640 O O . VAL A 1 82 ? -14.968 -2.692 7.057 1.00 78.31 82 VAL A O 1
ATOM 643 N N . TYR A 1 83 ? -14.437 -2.690 4.881 1.00 79.88 83 TYR A N 1
ATOM 644 C CA . TYR A 1 83 ? -15.824 -2.808 4.420 1.00 79.88 83 TYR A CA 1
ATOM 645 C C . TYR A 1 83 ? -16.486 -4.139 4.825 1.00 79.88 83 TYR A C 1
ATOM 647 O O . TYR A 1 83 ? -17.680 -4.185 5.111 1.00 79.88 83 TYR A O 1
ATOM 655 N N . ALA A 1 84 ? -15.719 -5.231 4.861 1.00 77.19 84 ALA A N 1
ATOM 656 C CA . ALA A 1 84 ? -16.211 -6.541 5.278 1.00 77.19 84 ALA A CA 1
ATOM 657 C C . ALA A 1 84 ? -16.526 -6.604 6.781 1.00 77.19 84 ALA A C 1
ATOM 659 O O . ALA A 1 84 ? -17.503 -7.252 7.156 1.00 77.19 84 ALA A O 1
ATOM 660 N N . ASP A 1 85 ? -15.738 -5.931 7.626 1.00 75.38 85 ASP A N 1
ATOM 661 C CA . ASP A 1 85 ? -16.028 -5.830 9.063 1.00 75.38 85 ASP A CA 1
ATOM 662 C C . ASP A 1 85 ? -17.288 -4.978 9.320 1.00 75.38 85 ASP A C 1
ATOM 664 O O . ASP A 1 85 ? -18.134 -5.399 10.108 1.00 75.38 85 ASP A O 1
ATOM 668 N N . ASP A 1 86 ? -17.490 -3.871 8.587 1.00 74.00 86 ASP A N 1
ATOM 669 C CA . ASP A 1 86 ? -18.717 -3.052 8.676 1.00 74.00 86 ASP A CA 1
ATOM 670 C C . ASP A 1 86 ? -19.983 -3.879 8.343 1.00 74.00 86 ASP A C 1
ATOM 672 O O . ASP A 1 86 ? -21.017 -3.759 9.003 1.00 74.00 86 ASP A O 1
ATOM 676 N N . LEU A 1 87 ? -19.915 -4.744 7.322 1.00 78.88 87 LEU A N 1
ATOM 677 C CA . LEU A 1 87 ? -21.030 -5.626 6.949 1.00 78.88 87 LEU A CA 1
ATOM 678 C C . LEU A 1 87 ? -21.301 -6.716 7.991 1.00 78.88 87 LEU A C 1
ATOM 680 O O . LEU A 1 87 ? -22.459 -7.080 8.198 1.00 78.88 87 LEU A O 1
ATOM 684 N N . ALA A 1 88 ? -20.254 -7.252 8.621 1.00 77.00 88 ALA A N 1
ATOM 685 C CA . ALA A 1 88 ? -20.399 -8.251 9.674 1.00 77.00 88 ALA A CA 1
ATOM 686 C C . ALA A 1 88 ? -21.061 -7.644 10.921 1.00 77.00 88 ALA A C 1
ATOM 688 O O . ALA A 1 88 ? -22.017 -8.212 11.441 1.00 77.00 88 ALA A O 1
ATOM 689 N N . GLU A 1 89 ? -20.629 -6.451 11.335 1.00 76.69 89 GLU A N 1
ATOM 690 C CA . GLU A 1 89 ? -21.192 -5.746 12.493 1.00 76.69 89 GLU A CA 1
ATOM 691 C C . GLU A 1 89 ? -22.653 -5.319 12.249 1.00 76.69 89 GLU A C 1
ATOM 693 O O . GLU A 1 89 ? -23.505 -5.466 13.127 1.00 76.69 89 GLU A O 1
ATOM 698 N N . ALA A 1 90 ? -22.980 -4.877 11.028 1.00 76.94 90 ALA A N 1
ATOM 699 C CA . ALA A 1 90 ? -24.356 -4.569 10.637 1.00 76.94 90 ALA A CA 1
ATOM 700 C C . ALA A 1 90 ? -25.270 -5.806 10.639 1.00 76.94 90 ALA A C 1
ATOM 702 O O . ALA A 1 90 ? -26.450 -5.694 10.966 1.00 76.94 90 ALA A O 1
ATOM 703 N N . ARG A 1 91 ? -24.741 -6.980 10.279 1.00 79.12 91 ARG A N 1
ATOM 704 C CA . ARG A 1 91 ? -25.492 -8.239 10.303 1.00 79.12 91 ARG A CA 1
ATOM 705 C C . ARG A 1 91 ? -25.767 -8.706 11.734 1.00 79.12 91 ARG A C 1
ATOM 707 O O . ARG A 1 91 ? -26.909 -9.024 12.047 1.00 79.12 91 ARG A O 1
ATOM 714 N N . ASP A 1 92 ? -24.759 -8.674 12.602 1.00 79.50 92 ASP A N 1
ATOM 715 C CA . ASP A 1 92 ? -24.898 -9.080 14.006 1.00 79.50 92 ASP A CA 1
ATOM 716 C C . ASP A 1 92 ? -25.873 -8.169 14.778 1.00 79.50 92 ASP A C 1
ATOM 718 O O . ASP A 1 92 ? -26.610 -8.634 15.647 1.00 79.50 92 ASP A O 1
ATOM 722 N N . ALA A 1 93 ? -25.934 -6.876 14.436 1.00 76.38 93 ALA A N 1
ATOM 723 C CA . ALA A 1 93 ? -26.891 -5.936 15.024 1.00 76.38 93 ALA A CA 1
ATOM 724 C C . ALA A 1 93 ? -28.356 -6.249 14.661 1.00 76.38 93 ALA A C 1
ATOM 726 O O . ALA A 1 93 ? -29.251 -5.987 15.465 1.00 76.38 93 ALA A O 1
ATOM 727 N N . VAL A 1 94 ? -28.597 -6.803 13.468 1.00 79.69 94 VAL A N 1
ATOM 728 C CA . VAL A 1 94 ? -29.933 -7.216 13.005 1.00 79.69 94 VAL A CA 1
ATOM 729 C C . VAL A 1 94 ? -30.341 -8.557 13.620 1.00 79.69 94 VAL A C 1
ATOM 731 O O . VAL A 1 94 ? -31.485 -8.699 14.032 1.00 79.69 94 VAL A O 1
ATOM 734 N N . ASP A 1 95 ? -29.416 -9.514 13.737 1.00 78.19 95 ASP A N 1
ATOM 735 C CA . ASP A 1 95 ? -29.713 -10.849 14.286 1.00 78.19 95 ASP A CA 1
ATOM 736 C C . ASP A 1 95 ? -29.784 -10.863 15.834 1.00 78.19 95 ASP A C 1
ATOM 738 O O . ASP A 1 95 ? -30.372 -11.767 16.422 1.00 78.19 95 ASP A O 1
ATOM 742 N N . GLY A 1 96 ? -29.203 -9.870 16.520 1.00 63.12 96 GLY A N 1
ATOM 743 C CA . GLY A 1 96 ? -29.214 -9.750 17.986 1.00 63.12 96 GLY A CA 1
ATOM 744 C C . GLY A 1 96 ? -30.393 -8.967 18.584 1.00 63.12 96 GLY A C 1
ATOM 745 O O . GLY A 1 96 ? -30.338 -8.634 19.768 1.00 63.12 96 GLY A O 1
ATOM 746 N N . SER A 1 97 ? -31.405 -8.607 17.782 1.00 61.84 97 SER A N 1
ATOM 747 C CA . SER A 1 97 ? -32.578 -7.831 18.234 1.00 61.84 97 SER A CA 1
ATOM 748 C C . SER A 1 97 ? -33.826 -8.665 18.586 1.00 61.84 97 SER A C 1
ATOM 750 O O . SER A 1 97 ? -34.846 -8.066 18.933 1.00 61.84 97 SER A O 1
ATOM 752 N N . ASP A 1 98 ? -33.743 -9.998 18.519 1.00 52.72 98 ASP A N 1
ATOM 753 C CA . ASP A 1 98 ? -34.791 -10.953 18.938 1.00 52.72 98 ASP A CA 1
ATOM 754 C C . ASP A 1 98 ? -34.634 -11.396 20.407 1.00 52.72 98 ASP A C 1
ATOM 756 O O . ASP A 1 98 ? -35.675 -11.577 21.086 1.00 52.72 98 ASP A O 1
#

Radius of gyration: 18.99 Å; chains: 1; bounding box: 53×43×39 Å

Sequence (98 aa):
MSDKRPLIIPHRVVEHNRRLESTLNRRLSVTLATYKSIEAMAELAVVALAFYSIYHGADPLLAFALTAVVVGGWKVVEFLAVYADDLAEARDAVDGSD

pLDDT: mean 83.73, std 9.94, range [49.19, 97.06]